Protein AF-A0A0R0FQZ5-F1 (afdb_monomer_lite)

Sequence (122 aa):
MSAEVVKNSWKKIAKESVVISKGEGSDFVAKAVDLAARELITSASLGQVTQVQLDRAKDIRRELGMEIIEEHTVMEYSKVSKKCEKCGHGEATYYTIQMRSADKGQTTFYTCTSYGHPSQEN

Structure (mmCIF, N/CA/C/O backbone):
data_AF-A0A0R0FQZ5-F1
#
_entry.id   AF-A0A0R0FQZ5-F1
#
loop_
_atom_site.group_PDB
_atom_site.id
_atom_site.type_symbol
_atom_site.label_atom_id
_atom_site.label_alt_id
_atom_site.label_comp_id
_atom_site.label_asym_id
_atom_site.label_entity_id
_atom_site.label_seq_id
_atom_site.pdbx_PDB_ins_code
_atom_site.Cartn_x
_atom_site.Cartn_y
_atom_site.Cartn_z
_atom_site.occupancy
_atom_site.B_iso_or_equiv
_atom_site.auth_seq_id
_atom_site.auth_comp_id
_atom_site.auth_asym_id
_atom_site.auth_atom_id
_atom_site.pdbx_PDB_model_num
ATOM 1 N N . MET A 1 1 ? -11.156 7.243 18.789 1.00 62.94 1 MET A N 1
ATOM 2 C CA . MET A 1 1 ? -10.439 8.286 18.014 1.00 62.94 1 MET A CA 1
ATOM 3 C C . MET A 1 1 ? -11.373 9.491 17.857 1.00 62.94 1 MET A C 1
ATOM 5 O O . MET A 1 1 ? -12.576 9.292 17.979 1.00 62.94 1 MET A O 1
ATOM 9 N N . SER A 1 2 ? -10.874 10.719 17.632 1.00 76.69 2 SER A N 1
ATOM 10 C CA . SER A 1 2 ? -11.758 11.868 17.319 1.00 76.69 2 SER A CA 1
ATOM 11 C C . SER A 1 2 ? -12.488 11.631 15.986 1.00 76.69 2 SER A C 1
ATOM 13 O O . SER A 1 2 ? -11.947 10.953 15.106 1.00 76.69 2 SER A O 1
ATOM 15 N N . ALA A 1 3 ? -13.690 12.192 15.820 1.00 76.56 3 ALA A N 1
ATOM 16 C CA . ALA A 1 3 ? -14.484 12.081 14.592 1.00 76.56 3 ALA A CA 1
ATOM 17 C C . ALA A 1 3 ? -13.699 12.525 13.341 1.00 76.56 3 ALA A C 1
ATOM 19 O O . ALA A 1 3 ? -13.824 11.926 12.273 1.00 76.56 3 ALA A O 1
ATOM 20 N N . GLU A 1 4 ? -12.817 13.518 13.480 1.00 77.44 4 GLU A N 1
ATOM 21 C CA . GLU A 1 4 ? -11.931 13.981 12.405 1.00 77.44 4 GLU A CA 1
ATOM 22 C C . GLU A 1 4 ? -10.904 12.923 11.998 1.00 77.44 4 GLU A C 1
ATOM 24 O O . GLU A 1 4 ? -10.646 12.726 10.811 1.00 77.44 4 GLU A O 1
ATOM 29 N N . VAL A 1 5 ? -10.354 12.191 12.969 1.00 77.62 5 VAL A N 1
ATOM 30 C CA . VAL A 1 5 ? -9.390 11.116 12.706 1.00 77.62 5 VAL A CA 1
ATOM 31 C C . VAL A 1 5 ? -10.088 9.948 12.011 1.00 77.62 5 VAL A C 1
ATOM 33 O O . VAL A 1 5 ? -9.522 9.364 11.084 1.00 77.62 5 VAL A O 1
ATOM 36 N N . VAL A 1 6 ? -11.334 9.641 12.395 1.00 77.62 6 VAL A N 1
ATOM 37 C CA . VAL A 1 6 ? -12.152 8.620 11.720 1.00 77.62 6 VAL A CA 1
ATOM 38 C C . VAL A 1 6 ? -12.415 9.017 10.267 1.00 77.62 6 VAL A C 1
ATOM 40 O O . VAL A 1 6 ? -12.139 8.241 9.351 1.00 77.62 6 VAL A O 1
ATOM 43 N N . LYS A 1 7 ? -12.850 10.261 10.045 1.00 76.69 7 LYS A N 1
ATOM 44 C CA . LYS A 1 7 ? -13.087 10.841 8.717 1.00 76.69 7 LYS A CA 1
ATOM 45 C C . LYS A 1 7 ? -11.837 10.817 7.834 1.00 76.69 7 LYS A C 1
ATOM 47 O O . LYS A 1 7 ? -11.920 10.397 6.681 1.00 76.69 7 LYS A O 1
ATOM 52 N N . ASN A 1 8 ? -10.684 11.230 8.356 1.00 78.81 8 ASN A N 1
ATOM 53 C CA . ASN A 1 8 ? -9.429 11.247 7.599 1.00 78.81 8 ASN A CA 1
ATOM 54 C C . ASN A 1 8 ? -8.929 9.832 7.281 1.00 78.81 8 ASN A C 1
ATOM 56 O O . ASN A 1 8 ? -8.524 9.566 6.150 1.00 78.81 8 ASN A O 1
ATOM 60 N N . SER A 1 9 ? -9.035 8.904 8.236 1.00 80.31 9 SER A N 1
ATOM 61 C CA . SER A 1 9 ? -8.659 7.501 8.023 1.00 80.31 9 SER A CA 1
ATOM 62 C C . SER A 1 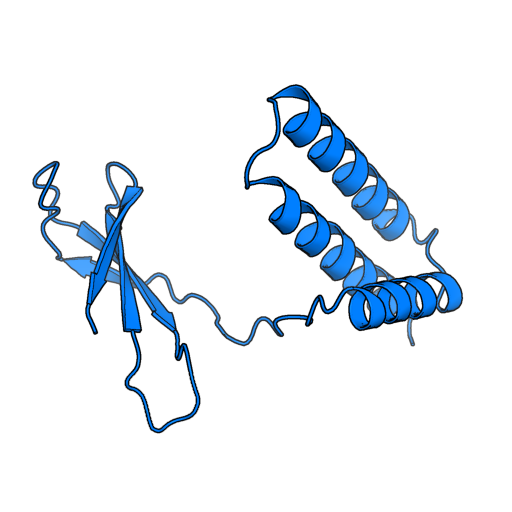9 ? -9.543 6.832 6.968 1.00 80.31 9 SER A C 1
ATOM 64 O O . SER A 1 9 ? -9.038 6.129 6.097 1.00 80.31 9 SER A O 1
ATOM 66 N N . TRP A 1 10 ? -10.854 7.088 6.991 1.00 81.06 10 TRP A N 1
ATOM 67 C CA . TRP A 1 10 ? -11.768 6.550 5.982 1.00 81.06 10 TRP A CA 1
ATOM 68 C C . TRP A 1 10 ? -11.516 7.139 4.597 1.00 81.06 10 TRP A C 1
ATOM 70 O O . TRP A 1 10 ? -11.484 6.404 3.616 1.00 81.06 10 TRP A O 1
ATOM 80 N N . LYS A 1 11 ? -11.269 8.455 4.504 1.00 80.31 11 LYS A N 1
ATOM 81 C CA . LYS A 1 11 ? -10.864 9.091 3.241 1.00 80.31 11 LYS A CA 1
ATOM 82 C C . LYS A 1 11 ? -9.606 8.446 2.658 1.00 80.31 11 LYS A C 1
ATOM 84 O O . LYS A 1 11 ? -9.533 8.291 1.442 1.00 80.31 11 LYS A O 1
ATOM 89 N N . LYS A 1 12 ? -8.641 8.069 3.504 1.00 78.69 12 LYS A N 1
ATOM 90 C CA . LYS A 1 12 ? -7.430 7.355 3.082 1.00 78.69 12 LYS A CA 1
ATOM 91 C C . LYS A 1 12 ? -7.765 5.971 2.516 1.00 78.69 12 LYS A C 1
ATOM 93 O O . LYS A 1 12 ? -7.410 5.696 1.376 1.00 78.69 12 LYS A O 1
ATOM 98 N N . ILE A 1 13 ? -8.536 5.161 3.249 1.00 77.44 13 ILE A N 1
ATOM 99 C CA . ILE A 1 13 ? -8.986 3.833 2.787 1.00 77.44 13 ILE A CA 1
ATOM 100 C C . ILE A 1 13 ? -9.731 3.934 1.449 1.00 77.44 13 ILE A C 1
ATOM 102 O O . ILE A 1 13 ? -9.399 3.215 0.514 1.00 77.44 13 ILE A O 1
ATOM 106 N N . ALA A 1 14 ? -10.686 4.860 1.330 1.00 76.50 14 ALA A N 1
ATOM 107 C CA . ALA A 1 14 ? -11.490 5.028 0.122 1.00 76.50 14 ALA A CA 1
ATOM 108 C C . ALA A 1 14 ? -10.646 5.395 -1.111 1.00 76.50 14 ALA A C 1
ATOM 110 O O . ALA A 1 14 ? -10.907 4.893 -2.200 1.00 76.50 14 ALA A O 1
ATOM 111 N N . LYS A 1 15 ? -9.620 6.243 -0.945 1.00 72.44 15 LYS A N 1
ATOM 112 C CA . LYS A 1 15 ? -8.681 6.586 -2.025 1.00 72.44 15 LYS A CA 1
ATOM 113 C C . LYS A 1 15 ? -7.805 5.400 -2.425 1.00 72.44 15 LYS A C 1
ATOM 115 O O . LYS A 1 15 ? -7.605 5.169 -3.612 1.00 72.44 15 LYS A O 1
ATOM 120 N N . GLU A 1 16 ? -7.292 4.654 -1.452 1.00 68.12 16 GLU A N 1
ATOM 121 C CA . GLU A 1 16 ? -6.404 3.511 -1.697 1.00 68.12 16 GLU A CA 1
ATOM 122 C C . GLU A 1 16 ? -7.139 2.344 -2.371 1.00 68.12 16 GLU A C 1
ATOM 124 O O . GLU A 1 16 ? -6.570 1.677 -3.233 1.00 68.12 16 GLU A O 1
ATOM 129 N N . SER A 1 17 ? -8.429 2.147 -2.078 1.00 65.31 17 SER A N 1
ATOM 130 C CA . SER A 1 17 ? -9.263 1.146 -2.754 1.00 65.31 17 SER A CA 1
ATOM 131 C C . SER A 1 17 ? -9.409 1.381 -4.268 1.00 65.31 17 SER A C 1
ATOM 133 O O . SER A 1 17 ? -9.583 0.415 -5.005 1.00 65.31 17 SER A O 1
ATOM 135 N N . VAL A 1 18 ? -9.282 2.625 -4.758 1.00 61.12 18 VAL A N 1
ATOM 136 C CA . VAL A 1 18 ? -9.340 2.956 -6.204 1.00 61.12 18 VAL A CA 1
ATOM 137 C C . VAL A 1 18 ? -8.104 2.480 -6.958 1.00 61.12 18 VAL A C 1
ATOM 139 O O . VAL A 1 18 ? -8.153 2.244 -8.164 1.00 61.12 18 VAL A O 1
ATOM 142 N N . VAL A 1 19 ? -6.972 2.338 -6.268 1.00 57.38 19 VAL A N 1
ATOM 143 C CA . VAL A 1 19 ? -5.695 2.008 -6.914 1.00 57.38 19 VAL A CA 1
ATOM 144 C C . VAL A 1 19 ? -5.682 0.558 -7.417 1.00 57.38 19 VAL A C 1
ATOM 146 O O . VAL A 1 19 ? -4.966 0.247 -8.365 1.00 57.38 19 VAL A O 1
ATOM 149 N N . ILE A 1 20 ? -6.538 -0.310 -6.872 1.00 53.03 20 ILE A N 1
ATOM 150 C CA . ILE A 1 20 ? -6.532 -1.751 -7.163 1.00 53.03 20 ILE A CA 1
ATOM 151 C C . ILE A 1 20 ? -7.165 -2.098 -8.519 1.00 53.03 20 ILE A C 1
ATOM 153 O O . ILE A 1 20 ? -6.824 -3.116 -9.110 1.00 53.03 20 ILE A O 1
ATOM 157 N N . SER A 1 21 ? -8.020 -1.245 -9.084 1.00 49.09 21 SER A N 1
ATOM 158 C CA . SER A 1 21 ? -8.750 -1.563 -10.322 1.00 49.09 21 SER A CA 1
ATOM 159 C C . SER A 1 21 ? -8.149 -0.970 -11.597 1.00 49.09 21 SER A C 1
ATOM 161 O O . SER A 1 21 ? -8.746 -1.093 -12.665 1.00 49.09 21 SER A O 1
ATOM 163 N N . LYS A 1 22 ? -6.987 -0.303 -11.522 1.00 52.09 22 LYS A N 1
ATOM 164 C CA . LYS A 1 22 ? -6.304 0.204 -12.727 1.00 52.09 22 LYS A CA 1
ATOM 165 C C . LYS A 1 22 ? -5.618 -0.902 -13.545 1.00 52.09 22 LYS A C 1
ATOM 167 O O . LYS A 1 22 ? -5.196 -0.629 -14.666 1.00 52.09 22 LYS A O 1
ATOM 172 N N . GLY A 1 23 ? -5.543 -2.129 -13.025 1.00 49.53 23 GLY A N 1
ATOM 173 C CA . GLY A 1 23 ? -5.135 -3.321 -13.767 1.00 49.53 23 GLY A CA 1
ATOM 174 C C . GLY A 1 23 ? -6.350 -4.086 -14.298 1.00 49.53 23 GLY A C 1
ATOM 175 O O . GLY A 1 23 ? -7.238 -4.442 -13.537 1.00 49.53 23 GLY A O 1
ATOM 176 N N . GLU A 1 24 ? -6.386 -4.336 -15.607 1.00 53.84 24 GLU A N 1
ATOM 177 C CA . GLU A 1 24 ? -7.141 -5.443 -16.233 1.00 53.84 24 GLU A CA 1
ATOM 178 C C . GLU A 1 24 ? -8.688 -5.369 -16.271 1.00 53.84 24 GLU A C 1
ATOM 180 O O . GLU A 1 24 ? -9.341 -6.325 -16.688 1.00 53.84 24 GLU A O 1
ATOM 185 N N . GLY A 1 25 ? -9.303 -4.230 -15.937 1.00 59.56 25 GLY A N 1
ATOM 186 C CA . GLY A 1 25 ? -10.757 -4.024 -16.042 1.00 59.56 25 GLY A CA 1
ATOM 187 C C . GLY A 1 25 ? -11.226 -3.381 -17.357 1.00 59.56 25 GLY A C 1
ATOM 188 O O . GLY A 1 25 ? -10.537 -2.545 -17.937 1.00 59.56 25 GLY A O 1
ATOM 189 N N . SER A 1 26 ? -12.442 -3.711 -17.811 1.00 65.81 26 SER A N 1
ATOM 190 C CA . SER A 1 26 ? -13.132 -2.935 -18.857 1.00 65.81 26 SER A CA 1
ATOM 191 C C . SER A 1 26 ? -13.384 -1.489 -18.391 1.00 65.81 26 SER A C 1
ATOM 193 O O . SER A 1 26 ? -13.457 -1.229 -17.189 1.00 65.81 26 SER A O 1
ATOM 195 N N . ASP A 1 27 ? -13.577 -0.544 -19.322 1.00 75.94 27 ASP A N 1
ATOM 196 C CA . ASP A 1 27 ? -13.908 0.868 -19.018 1.00 75.94 27 ASP A CA 1
ATOM 197 C C . ASP A 1 27 ? -15.085 0.999 -18.027 1.00 75.94 27 ASP A C 1
ATOM 199 O O . ASP A 1 27 ? -15.114 1.886 -17.174 1.00 75.94 27 ASP A O 1
ATOM 203 N N . PHE A 1 28 ? -16.021 0.046 -18.072 1.00 78.31 28 PHE A N 1
ATOM 204 C CA . PHE A 1 28 ? -17.109 -0.065 -17.107 1.00 78.31 28 PHE A CA 1
ATOM 205 C C . PHE A 1 28 ? -16.620 -0.341 -15.676 1.00 78.31 28 PHE A C 1
ATOM 207 O O . PHE A 1 28 ? -17.055 0.343 -14.754 1.00 78.31 28 PHE A O 1
ATOM 214 N N . VAL A 1 29 ? -15.708 -1.302 -15.478 1.00 72.12 29 VAL A N 1
ATOM 215 C CA . VAL A 1 29 ? -15.161 -1.640 -14.149 1.00 72.12 29 VAL A CA 1
ATOM 216 C C . VAL A 1 29 ? -14.418 -0.443 -13.563 1.00 72.12 29 VAL A C 1
ATOM 218 O O . VAL A 1 29 ? -14.645 -0.090 -12.409 1.00 72.12 29 VAL A O 1
ATOM 221 N N . ALA A 1 30 ? -13.594 0.235 -14.366 1.00 67.19 30 ALA A N 1
ATOM 222 C CA . ALA A 1 30 ? -12.875 1.427 -13.922 1.00 67.19 30 ALA A CA 1
ATOM 223 C C . ALA A 1 30 ? -13.833 2.544 -13.465 1.00 67.19 30 ALA A C 1
ATOM 225 O O . ALA A 1 30 ? -13.650 3.116 -12.390 1.00 67.19 30 ALA A O 1
ATOM 226 N N . LYS A 1 31 ? -14.894 2.813 -14.241 1.00 78.75 31 LYS A N 1
ATOM 227 C CA . LYS A 1 31 ? -15.929 3.803 -13.896 1.00 78.75 31 LYS A CA 1
ATOM 228 C C . LYS A 1 31 ? -16.747 3.408 -12.667 1.00 78.75 31 LYS A C 1
ATOM 230 O O . LYS A 1 31 ? -17.052 4.267 -11.845 1.00 78.75 31 LYS A O 1
ATOM 235 N N . ALA A 1 32 ? -17.098 2.130 -12.532 1.00 81.12 32 ALA A N 1
ATOM 236 C CA . ALA A 1 32 ? -17.840 1.625 -11.381 1.00 81.12 32 ALA A CA 1
ATOM 237 C C . ALA A 1 32 ? -17.028 1.760 -10.085 1.00 81.12 32 ALA A C 1
ATOM 239 O O . ALA A 1 32 ? -17.566 2.186 -9.064 1.00 81.12 32 ALA A O 1
ATOM 240 N N . VAL A 1 33 ? -15.725 1.461 -10.131 1.00 75.12 33 VAL A N 1
ATOM 241 C CA . VAL A 1 33 ? -14.840 1.625 -8.971 1.00 75.12 33 VAL A CA 1
ATOM 242 C C . VAL A 1 33 ? -14.632 3.101 -8.624 1.00 75.12 33 VAL A C 1
ATOM 244 O O . VAL A 1 33 ? -14.688 3.451 -7.445 1.00 75.12 33 VAL A O 1
ATOM 247 N N . ASP A 1 34 ? -14.465 3.981 -9.617 1.00 74.19 34 ASP A N 1
ATOM 248 C CA . ASP A 1 34 ? -14.400 5.433 -9.382 1.00 74.19 34 ASP A CA 1
ATOM 249 C C . ASP A 1 34 ? -15.671 5.953 -8.694 1.00 74.19 34 ASP A C 1
ATOM 251 O O . ASP A 1 34 ? -15.594 6.666 -7.689 1.00 74.19 34 ASP A O 1
ATOM 255 N N . LEU A 1 35 ? -16.848 5.538 -9.176 1.00 82.81 35 LEU A N 1
ATOM 256 C CA . LEU A 1 35 ? -18.128 5.908 -8.578 1.00 82.81 35 LEU A CA 1
ATOM 257 C C . LEU A 1 35 ? -18.222 5.439 -7.119 1.00 82.81 35 LEU A C 1
ATOM 259 O O . LEU A 1 35 ? -18.495 6.254 -6.237 1.00 82.81 35 LEU A O 1
ATOM 263 N N . ALA A 1 36 ? -17.920 4.165 -6.852 1.00 82.56 36 ALA A N 1
ATOM 264 C CA . ALA A 1 36 ? -17.956 3.600 -5.504 1.00 82.56 36 ALA A CA 1
ATOM 265 C C . ALA A 1 36 ? -17.007 4.337 -4.542 1.00 82.56 36 ALA A C 1
ATOM 267 O O . ALA A 1 36 ? -17.359 4.642 -3.400 1.00 82.56 36 ALA A O 1
ATOM 268 N N . ALA A 1 37 ? -15.806 4.691 -4.996 1.00 77.69 37 ALA A N 1
ATOM 269 C CA . ALA A 1 37 ? -14.866 5.429 -4.167 1.00 77.69 37 ALA A CA 1
ATOM 270 C C . ALA A 1 37 ? -15.307 6.865 -3.886 1.00 77.69 37 ALA A C 1
ATOM 272 O O . ALA A 1 37 ? -15.127 7.358 -2.769 1.00 77.69 37 ALA A O 1
ATOM 273 N N . ARG A 1 38 ? -15.928 7.538 -4.859 1.00 81.31 38 ARG A N 1
ATOM 274 C CA . ARG A 1 38 ? -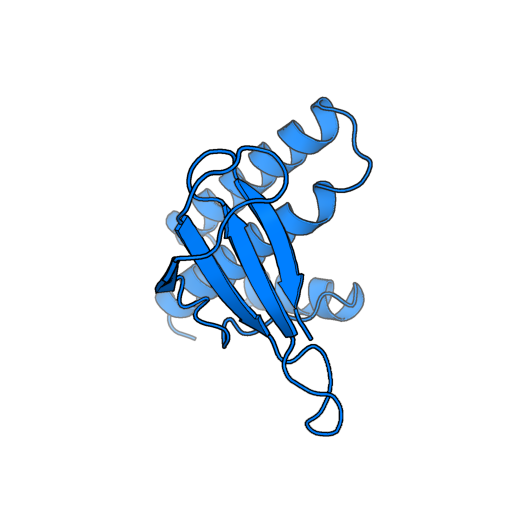16.519 8.866 -4.651 1.00 81.31 38 ARG A CA 1
ATOM 275 C C . ARG A 1 38 ? -17.635 8.821 -3.611 1.00 81.31 38 ARG A C 1
ATOM 277 O O . ARG A 1 38 ? -17.700 9.714 -2.762 1.00 81.31 38 ARG A O 1
ATOM 284 N N . GLU A 1 39 ? -18.461 7.780 -3.615 1.00 84.00 39 GLU A N 1
ATOM 285 C CA . GLU A 1 39 ? -19.493 7.574 -2.593 1.00 84.00 39 GLU A CA 1
ATOM 286 C C . GLU A 1 39 ? -18.884 7.340 -1.203 1.00 84.00 39 GLU A C 1
ATOM 288 O O . GLU A 1 39 ? -19.294 7.987 -0.237 1.00 84.00 39 GLU A O 1
ATOM 293 N N . LEU A 1 40 ? -17.838 6.512 -1.095 1.00 79.69 40 LEU A N 1
ATOM 294 C CA . LEU A 1 40 ? -17.113 6.290 0.163 1.00 79.69 40 LEU A CA 1
ATOM 295 C C . LEU A 1 40 ? -16.443 7.566 0.701 1.00 79.69 40 LEU A C 1
ATOM 297 O O . LEU A 1 40 ? -16.448 7.819 1.908 1.00 79.69 40 LEU A O 1
ATOM 301 N N . ILE A 1 41 ? -15.872 8.398 -0.173 1.00 76.94 41 ILE A N 1
ATOM 302 C CA . ILE A 1 41 ? -15.292 9.695 0.211 1.00 76.94 41 ILE A CA 1
ATOM 303 C C . ILE A 1 41 ? -16.391 10.659 0.678 1.00 76.94 41 ILE A C 1
ATOM 305 O O . ILE A 1 41 ? -16.178 11.443 1.614 1.00 76.94 41 ILE A O 1
ATOM 309 N N . THR A 1 42 ? -17.563 10.607 0.046 1.00 81.31 42 THR A N 1
ATOM 310 C CA . THR A 1 42 ? -18.717 11.442 0.395 1.00 81.31 42 THR A CA 1
ATOM 311 C C . THR A 1 42 ? -19.288 11.050 1.757 1.00 81.31 42 THR A C 1
ATOM 313 O O . THR A 1 42 ? -19.467 11.929 2.601 1.00 81.31 42 THR A O 1
ATOM 316 N N . SER A 1 43 ? -19.459 9.753 2.035 1.00 78.25 43 SER A N 1
ATOM 317 C CA . SER A 1 43 ? -19.955 9.269 3.334 1.00 78.25 43 SER A CA 1
ATOM 318 C C . SER A 1 43 ? -19.019 9.634 4.492 1.00 78.25 43 SER A C 1
ATOM 320 O O . SER A 1 43 ? -19.474 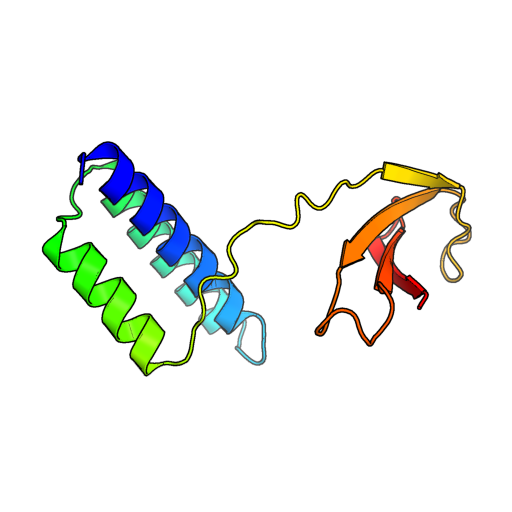10.102 5.539 1.00 78.25 43 SER A O 1
ATOM 322 N N . ALA A 1 44 ? -17.698 9.547 4.288 1.00 74.94 44 ALA A N 1
ATOM 323 C CA . ALA A 1 44 ? -16.731 10.076 5.253 1.00 74.94 44 ALA A CA 1
ATOM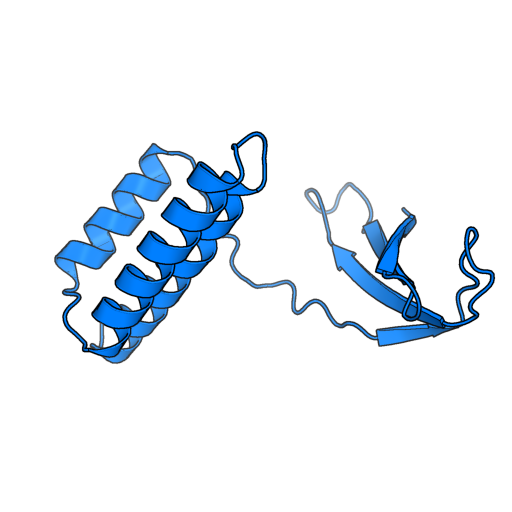 324 C C . ALA A 1 44 ? -16.828 11.591 5.416 1.00 74.94 44 ALA A C 1
ATOM 326 O O . ALA A 1 44 ? -16.698 12.112 6.524 1.00 74.94 44 ALA A O 1
ATOM 327 N N . SER A 1 45 ? -17.039 12.325 4.323 1.00 75.56 45 SER A N 1
ATOM 328 C CA . SER A 1 45 ? -17.133 13.785 4.372 1.00 75.56 45 SER A CA 1
ATOM 329 C C . SER A 1 45 ? -18.337 14.261 5.182 1.00 75.56 45 SER A C 1
ATOM 331 O O . SER A 1 45 ? -18.187 15.235 5.926 1.00 75.56 45 SER A O 1
ATOM 333 N N . LEU A 1 46 ? -19.446 13.520 5.115 1.00 81.25 46 LEU A N 1
ATOM 334 C CA . LEU A 1 46 ? -20.676 13.725 5.883 1.00 81.25 46 LEU A CA 1
ATOM 335 C C . LEU A 1 46 ? -20.593 13.241 7.343 1.00 81.25 46 LEU A C 1
ATOM 337 O O . LEU A 1 46 ? -21.556 13.400 8.085 1.00 81.25 46 LEU A O 1
ATOM 341 N N . GLY A 1 47 ? -19.471 12.650 7.775 1.00 76.69 47 GLY A N 1
ATOM 342 C CA . GLY A 1 47 ? -19.325 12.129 9.140 1.00 76.69 47 GLY A CA 1
ATOM 343 C C . GLY A 1 47 ? -20.209 10.911 9.430 1.00 76.69 47 GLY A C 1
ATOM 344 O O . GLY A 1 47 ? -20.419 10.570 10.587 1.00 76.69 47 GLY A O 1
ATOM 345 N N . GLN A 1 48 ? -20.709 10.237 8.391 1.00 76.62 48 GLN A N 1
ATOM 346 C CA . GLN A 1 48 ? -21.582 9.062 8.510 1.00 76.62 48 GLN A CA 1
ATOM 347 C C . GLN A 1 48 ? -20.812 7.774 8.838 1.00 76.62 48 GLN A C 1
ATOM 349 O O . GLN A 1 48 ? -21.394 6.693 8.888 1.00 76.62 48 GLN A O 1
ATOM 354 N N . VAL A 1 49 ? -19.497 7.884 9.030 1.00 80.44 49 VAL A N 1
ATOM 355 C CA . VAL A 1 49 ? -18.600 6.769 9.311 1.00 80.44 49 VAL A CA 1
ATOM 356 C C . VAL A 1 49 ? -18.294 6.735 10.802 1.00 80.44 49 VAL A C 1
ATOM 358 O O . VAL A 1 49 ? -17.675 7.642 11.355 1.00 80.44 49 VAL A O 1
ATOM 361 N N . THR A 1 50 ? -18.703 5.650 11.440 1.00 84.44 50 THR A N 1
ATOM 362 C CA . THR A 1 50 ? -18.406 5.331 12.835 1.00 84.44 50 THR A CA 1
ATOM 363 C C . THR A 1 50 ? -17.028 4.681 12.977 1.00 84.44 50 THR A C 1
ATOM 365 O O . THR A 1 50 ? -16.486 4.102 12.035 1.00 84.44 50 THR A O 1
ATOM 368 N N . GLN A 1 51 ? -16.472 4.716 14.190 1.00 81.69 51 GLN A N 1
ATOM 369 C CA . GLN A 1 51 ? -15.231 4.006 14.518 1.00 81.69 51 GLN A CA 1
ATOM 370 C C . GLN A 1 51 ? -15.325 2.502 14.195 1.00 81.69 51 GLN A C 1
ATOM 372 O O . GLN A 1 51 ? -14.406 1.950 13.605 1.00 81.69 51 GLN A O 1
ATOM 377 N N . VAL A 1 52 ? -16.467 1.869 14.490 1.00 87.88 52 VAL A N 1
ATOM 378 C CA . VAL A 1 52 ? -16.709 0.439 14.220 1.00 87.88 52 VAL A CA 1
ATOM 379 C C . VAL A 1 52 ? -16.635 0.128 12.724 1.00 87.88 52 VAL A C 1
ATOM 381 O O . VAL A 1 52 ? -16.055 -0.879 12.326 1.00 87.88 52 VAL A O 1
ATOM 384 N N . GLN A 1 53 ? -17.190 1.001 11.877 1.00 85.38 53 GLN A N 1
ATOM 385 C CA . GLN A 1 53 ? -17.072 0.849 10.426 1.00 85.38 53 GLN A CA 1
ATOM 386 C C . GLN A 1 53 ? -15.614 0.967 9.985 1.00 85.38 53 GLN A C 1
ATOM 388 O O . GLN A 1 53 ? -15.158 0.147 9.189 1.00 85.38 53 GLN A O 1
ATOM 393 N N . LEU A 1 54 ? -14.880 1.957 10.504 1.00 83.19 54 LEU A N 1
ATOM 394 C CA . LEU A 1 54 ? -13.469 2.150 10.177 1.00 83.19 54 LEU A CA 1
ATOM 395 C C . LEU A 1 54 ? -12.614 0.941 10.571 1.00 83.19 54 LEU A C 1
ATOM 397 O O . LEU A 1 54 ? -11.783 0.512 9.773 1.00 83.19 54 LEU A O 1
ATOM 401 N N . ASP A 1 55 ? -12.818 0.392 11.766 1.00 84.94 55 ASP A N 1
ATOM 402 C CA . ASP A 1 55 ? -12.071 -0.775 12.237 1.00 84.94 55 ASP A CA 1
ATOM 403 C C . ASP A 1 55 ? -12.382 -2.000 11.373 1.00 84.94 55 ASP A C 1
ATOM 405 O O . ASP A 1 55 ? -11.461 -2.646 10.879 1.00 84.94 55 ASP A O 1
ATOM 409 N N . ARG A 1 56 ? -13.657 -2.216 11.022 1.00 87.38 56 ARG A N 1
ATOM 410 C CA . ARG A 1 56 ? -14.051 -3.263 10.069 1.00 87.38 56 ARG A CA 1
ATOM 411 C C . ARG A 1 56 ? -13.389 -3.092 8.698 1.00 87.38 56 ARG A C 1
ATOM 413 O O . ARG A 1 56 ? -12.967 -4.072 8.095 1.00 87.38 56 ARG A O 1
ATOM 420 N N . ALA A 1 57 ? -13.280 -1.863 8.193 1.00 83.56 57 ALA A N 1
ATOM 421 C CA . ALA A 1 57 ? -12.612 -1.594 6.920 1.00 83.56 57 ALA A CA 1
ATOM 422 C C . ALA A 1 57 ? -11.098 -1.866 6.989 1.00 83.56 57 ALA A C 1
ATOM 424 O O . ALA A 1 57 ? -10.521 -2.391 6.036 1.00 83.56 57 ALA A O 1
ATOM 425 N N . LYS A 1 58 ? -10.452 -1.546 8.117 1.00 83.31 58 LYS A N 1
ATOM 426 C CA . LYS A 1 58 ? -9.044 -1.888 8.366 1.00 83.31 58 LYS A CA 1
ATOM 427 C C . LYS A 1 58 ? -8.834 -3.399 8.481 1.00 83.31 58 LYS A C 1
ATOM 429 O O . LYS A 1 58 ? -7.846 -3.900 7.950 1.00 83.31 58 LYS A O 1
ATOM 434 N N . ASP A 1 59 ? -9.755 -4.114 9.123 1.00 86.25 59 ASP A N 1
ATOM 435 C CA . ASP A 1 59 ? -9.712 -5.573 9.247 1.00 86.25 59 ASP A CA 1
ATOM 436 C C . ASP A 1 59 ? -9.827 -6.256 7.883 1.00 86.25 59 ASP A C 1
ATOM 438 O O . ASP A 1 59 ? -8.953 -7.045 7.536 1.00 86.25 59 ASP A O 1
ATOM 442 N N . ILE A 1 60 ? -10.814 -5.869 7.064 1.00 84.06 60 ILE A N 1
ATOM 443 C CA . ILE A 1 60 ? -10.977 -6.382 5.692 1.00 84.06 60 ILE A CA 1
ATOM 444 C C . ILE A 1 60 ? -9.705 -6.146 4.873 1.00 84.06 60 ILE A C 1
ATOM 446 O O . ILE A 1 60 ? -9.255 -7.018 4.139 1.00 84.06 60 ILE A O 1
ATOM 450 N N . ARG A 1 61 ? -9.082 -4.974 5.005 1.00 77.94 61 ARG A N 1
ATOM 451 C CA . ARG A 1 61 ? -7.824 -4.692 4.307 1.00 77.94 61 ARG A CA 1
ATOM 452 C C . ARG A 1 61 ? -6.676 -5.581 4.751 1.00 77.94 61 ARG A C 1
ATOM 454 O O . ARG A 1 61 ? -5.919 -6.040 3.902 1.00 77.94 61 ARG A O 1
ATOM 461 N N . ARG A 1 62 ? -6.547 -5.812 6.057 1.00 78.50 62 ARG A N 1
ATOM 462 C CA . ARG A 1 62 ? -5.544 -6.725 6.609 1.00 78.50 62 ARG A CA 1
ATOM 463 C C . ARG A 1 62 ? -5.776 -8.150 6.102 1.00 78.50 62 ARG A C 1
ATOM 465 O O . ARG A 1 62 ? -4.817 -8.806 5.718 1.00 78.50 62 ARG A O 1
ATOM 472 N N . GLU A 1 63 ? -7.030 -8.598 6.045 1.00 82.62 63 GLU A N 1
ATOM 473 C CA . GLU A 1 63 ? -7.414 -9.905 5.491 1.00 82.62 63 GLU A CA 1
ATOM 474 C C . GLU A 1 63 ? -7.106 -10.024 3.991 1.00 82.62 63 GLU A C 1
ATOM 476 O O . GLU A 1 63 ? -6.632 -11.064 3.543 1.00 82.62 63 GLU A O 1
ATOM 481 N N . LEU A 1 64 ? -7.312 -8.952 3.221 1.00 78.00 64 LEU A N 1
ATOM 482 C CA . LEU A 1 64 ? -7.001 -8.895 1.789 1.00 78.00 64 LEU A CA 1
ATOM 483 C C . LEU A 1 64 ? -5.509 -8.662 1.484 1.00 78.00 64 LEU A C 1
ATOM 485 O O . LEU A 1 64 ? -5.148 -8.522 0.317 1.00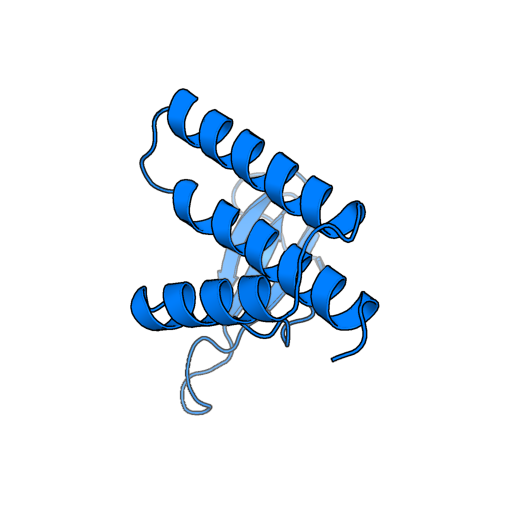 78.00 64 LEU A O 1
ATOM 489 N N . GLY A 1 65 ? -4.638 -8.574 2.497 1.00 74.19 65 GLY A N 1
ATOM 490 C CA . GLY A 1 65 ? -3.211 -8.279 2.306 1.00 74.19 65 GLY A CA 1
ATOM 491 C C . GLY A 1 65 ? -2.931 -6.870 1.762 1.00 74.19 65 GLY A C 1
ATOM 492 O O . GLY A 1 65 ? -1.866 -6.614 1.209 1.00 74.19 65 GLY A O 1
ATOM 493 N N . MET A 1 66 ? -3.884 -5.944 1.898 1.00 65.44 66 MET A N 1
ATOM 494 C CA . MET A 1 66 ? -3.750 -4.552 1.472 1.00 65.44 66 MET A CA 1
ATOM 495 C C . MET A 1 66 ? -3.060 -3.730 2.566 1.00 65.44 66 MET A C 1
ATOM 497 O O . MET A 1 66 ? -3.735 -3.068 3.363 1.00 65.44 66 MET A O 1
ATOM 501 N N . GLU A 1 67 ? -1.728 -3.733 2.602 1.00 57.62 67 GLU A N 1
ATOM 502 C CA . GLU A 1 67 ? -0.976 -2.876 3.524 1.00 57.62 67 GLU A CA 1
ATOM 503 C C . GLU A 1 67 ? -1.276 -1.392 3.256 1.00 57.62 67 GLU A C 1
ATOM 505 O O . GLU A 1 67 ? -1.351 -0.931 2.113 1.00 57.62 67 GLU A O 1
ATOM 510 N N . ILE A 1 68 ? -1.522 -0.630 4.327 1.00 53.00 68 ILE A N 1
ATOM 511 C CA . ILE A 1 68 ? -1.507 0.830 4.259 1.00 53.00 68 ILE A CA 1
ATOM 512 C C . ILE A 1 68 ? -0.061 1.188 3.971 1.00 53.00 68 ILE A C 1
ATOM 514 O O . ILE A 1 68 ? 0.768 1.126 4.873 1.00 53.00 68 ILE A O 1
ATOM 518 N N . ILE A 1 69 ? 0.238 1.569 2.732 1.00 51.50 69 ILE A N 1
ATOM 519 C CA . ILE A 1 69 ? 1.454 2.322 2.467 1.00 51.50 69 ILE A CA 1
ATOM 520 C C . ILE A 1 69 ? 1.252 3.626 3.246 1.00 51.50 69 ILE A C 1
ATOM 522 O O . ILE A 1 69 ? 0.454 4.499 2.890 1.00 51.50 69 ILE A O 1
ATOM 526 N N . GLU A 1 70 ? 1.853 3.710 4.431 1.00 47.78 70 GLU A N 1
ATOM 527 C CA . GLU A 1 70 ? 2.015 4.989 5.094 1.00 47.78 70 GLU A CA 1
ATOM 528 C C . GLU A 1 70 ? 2.708 5.894 4.081 1.00 47.78 70 GLU A C 1
ATOM 530 O O . GLU A 1 70 ? 3.710 5.515 3.479 1.00 47.78 70 GLU A O 1
ATOM 535 N N . GLU A 1 71 ? 2.097 7.045 3.806 1.00 46.91 71 GLU A N 1
ATOM 536 C CA . GLU A 1 71 ? 2.569 8.029 2.837 1.00 46.91 71 GLU A CA 1
ATOM 537 C C . GLU A 1 71 ? 3.811 8.709 3.441 1.00 46.91 71 GLU A C 1
ATOM 539 O O . GLU A 1 71 ? 3.789 9.868 3.830 1.00 46.91 71 GLU A O 1
ATOM 544 N N . HIS A 1 72 ? 4.882 7.932 3.610 1.00 41.91 72 HIS A N 1
ATOM 545 C CA . HIS A 1 72 ? 6.215 8.349 4.030 1.00 41.91 72 HIS A CA 1
ATOM 546 C C . HIS A 1 72 ? 7.163 8.486 2.835 1.00 41.91 72 HIS A C 1
ATOM 548 O O . HIS A 1 72 ? 8.368 8.638 2.997 1.00 41.91 72 HIS A O 1
ATOM 554 N N . THR A 1 73 ? 6.616 8.531 1.624 1.00 39.38 73 THR A N 1
ATOM 555 C CA . THR A 1 73 ? 7.266 9.168 0.484 1.00 39.38 73 THR A CA 1
ATOM 556 C C . THR A 1 73 ? 6.414 10.358 0.097 1.00 39.38 73 THR A C 1
ATOM 558 O O . THR A 1 73 ? 5.519 10.255 -0.742 1.00 39.38 73 THR A O 1
ATOM 561 N N . VAL A 1 74 ? 6.705 11.508 0.706 1.00 42.41 74 VAL A N 1
ATOM 562 C CA . VAL A 1 74 ? 6.512 12.772 -0.001 1.00 42.41 74 VAL A CA 1
ATOM 563 C C . VAL A 1 74 ? 7.307 12.597 -1.292 1.00 42.41 74 VAL A C 1
ATOM 565 O O . VAL A 1 74 ? 8.534 12.579 -1.274 1.00 42.41 74 VAL A O 1
ATOM 568 N N . MET A 1 75 ? 6.609 12.310 -2.390 1.00 52.12 75 MET A N 1
ATOM 569 C CA . MET A 1 75 ? 7.198 12.241 -3.720 1.00 52.12 75 MET A CA 1
ATOM 570 C C . MET A 1 75 ? 7.610 13.674 -4.040 1.00 52.12 75 MET A C 1
ATOM 572 O O . MET A 1 75 ? 6.817 14.462 -4.550 1.00 52.12 75 MET A O 1
ATOM 576 N N . GLU A 1 76 ? 8.800 14.068 -3.599 1.00 53.78 76 GLU A N 1
ATOM 577 C CA . GLU A 1 76 ? 9.325 15.405 -3.813 1.00 53.78 76 GLU A CA 1
ATOM 578 C C . GLU A 1 76 ? 9.698 15.516 -5.288 1.00 53.78 76 GLU A C 1
ATOM 580 O O . GLU A 1 76 ? 10.811 15.194 -5.694 1.00 53.78 76 GLU A O 1
ATOM 585 N N . TYR A 1 77 ? 8.713 15.912 -6.098 1.00 64.94 77 TYR A N 1
ATOM 586 C CA . TYR A 1 77 ? 8.839 16.136 -7.533 1.00 64.94 77 TYR A CA 1
ATOM 587 C C . TYR A 1 77 ? 9.708 17.365 -7.809 1.00 64.94 77 TYR A C 1
ATOM 589 O O . TYR A 1 77 ? 9.228 18.406 -8.263 1.00 64.94 77 TYR A O 1
ATOM 597 N N . SER A 1 78 ? 11.003 17.252 -7.542 1.00 79.31 78 SER A N 1
ATOM 598 C CA . SER A 1 78 ? 11.974 18.253 -7.958 1.00 79.31 78 SER A CA 1
ATOM 599 C C . SER A 1 78 ? 12.154 18.177 -9.473 1.00 79.31 78 SER A C 1
ATOM 601 O O . SER A 1 78 ? 12.220 17.094 -10.064 1.00 79.31 78 SER A O 1
ATOM 603 N N . LYS A 1 79 ? 12.189 19.340 -10.129 1.00 84.00 79 LYS A N 1
ATOM 604 C CA . LYS A 1 79 ? 12.487 19.428 -11.561 1.00 84.00 79 LYS A CA 1
ATOM 605 C C . LYS A 1 79 ? 13.984 19.253 -11.769 1.00 84.00 79 LYS A C 1
ATOM 607 O O . LYS A 1 79 ? 14.787 19.887 -11.092 1.00 84.00 79 LYS A O 1
ATOM 612 N N . VAL A 1 80 ? 14.347 18.428 -12.736 1.00 88.12 80 VAL A N 1
ATOM 613 C CA . VAL A 1 80 ? 15.728 18.180 -13.138 1.00 88.12 80 VAL A CA 1
ATOM 614 C C . VAL A 1 80 ? 15.865 18.363 -14.644 1.00 88.12 80 VAL A C 1
ATOM 616 O O . VAL A 1 80 ? 14.957 18.034 -15.414 1.00 88.12 80 VAL A O 1
ATOM 619 N N . SER A 1 81 ? 17.018 18.882 -15.065 1.00 88.38 81 SER A N 1
ATOM 620 C CA . SER A 1 81 ? 17.391 18.963 -16.475 1.00 88.38 81 SER A CA 1
ATOM 621 C C . SER A 1 81 ? 17.786 17.567 -16.970 1.00 88.38 81 SER A C 1
ATOM 623 O O . SER A 1 81 ? 18.944 17.163 -16.868 1.00 88.38 81 SER A O 1
ATOM 625 N N . LYS A 1 82 ? 16.804 16.781 -17.426 1.00 83.69 82 LYS A N 1
ATOM 626 C CA . LYS A 1 82 ? 16.998 15.440 -17.997 1.00 83.69 82 LYS A CA 1
ATOM 627 C C . LYS A 1 82 ? 16.305 15.370 -19.348 1.00 83.69 82 LYS A C 1
ATOM 629 O O . LYS A 1 82 ? 15.091 15.539 -19.447 1.00 83.69 82 LYS A O 1
ATOM 634 N N . LYS A 1 83 ? 17.095 15.093 -20.387 1.00 86.75 83 LYS A N 1
ATOM 635 C CA . LYS A 1 83 ? 16.600 14.958 -21.756 1.00 86.75 83 LYS A CA 1
ATOM 636 C C . LYS A 1 83 ? 15.768 13.683 -21.891 1.00 86.75 83 LYS A C 1
ATOM 638 O O . LYS A 1 83 ? 16.263 12.589 -21.643 1.00 86.75 83 LYS A O 1
ATOM 643 N N . CYS A 1 84 ? 14.515 13.815 -22.312 1.00 86.25 84 CYS A N 1
ATOM 644 C CA . CYS A 1 84 ? 13.656 12.679 -22.612 1.00 86.25 84 CYS A CA 1
ATOM 645 C C . CYS A 1 84 ? 14.126 11.977 -23.893 1.00 86.25 84 CYS A C 1
ATOM 647 O O . CYS A 1 84 ? 14.235 12.610 -24.943 1.00 86.25 84 CYS A O 1
ATOM 649 N N . GLU A 1 85 ? 14.330 10.662 -23.829 1.00 84.69 85 GLU A N 1
ATOM 650 C CA . GLU A 1 85 ? 14.754 9.845 -24.976 1.00 84.69 85 GLU A CA 1
ATOM 651 C C . GLU A 1 85 ? 13.716 9.806 -26.108 1.00 84.69 85 GLU A C 1
ATOM 653 O O . GLU A 1 85 ? 14.072 9.591 -27.262 1.00 84.69 85 GLU A O 1
ATOM 658 N N . LYS A 1 86 ? 12.432 10.038 -25.798 1.00 83.56 86 LYS A N 1
ATOM 659 C CA . LYS A 1 86 ? 11.341 9.968 -26.782 1.00 83.56 86 LYS A CA 1
ATOM 660 C C . LYS A 1 86 ? 11.035 11.295 -27.464 1.00 83.56 86 LYS A C 1
ATOM 662 O O . LYS A 1 86 ? 10.912 11.332 -28.681 1.00 83.56 86 LYS A O 1
ATOM 667 N N . CYS A 1 87 ? 10.870 12.370 -26.696 1.00 85.88 87 CYS A N 1
ATOM 668 C CA . CYS A 1 87 ? 10.471 13.672 -27.244 1.00 85.88 87 CYS A CA 1
ATOM 669 C C . CYS A 1 87 ? 11.610 14.696 -27.295 1.00 85.88 87 CYS A C 1
ATOM 671 O O . CYS A 1 87 ? 11.429 15.782 -27.835 1.00 85.88 87 CYS A O 1
ATOM 673 N N . GLY A 1 88 ? 12.773 14.392 -26.712 1.00 84.19 88 GLY A N 1
ATOM 674 C CA . GLY A 1 88 ? 13.901 15.320 -26.645 1.00 84.19 88 GLY A CA 1
ATOM 675 C C . GLY A 1 88 ? 13.729 16.476 -25.654 1.00 84.19 88 GLY A C 1
ATOM 676 O O . GLY A 1 88 ? 14.632 17.306 -25.568 1.00 84.19 88 GLY A O 1
ATOM 677 N N . HIS A 1 89 ? 12.623 16.537 -24.900 1.00 85.12 89 HIS A N 1
ATOM 678 C CA . HIS A 1 89 ? 12.375 17.587 -23.905 1.00 85.12 89 HIS A CA 1
ATOM 679 C C . HIS A 1 89 ? 13.443 17.581 -22.809 1.00 85.12 89 HIS A C 1
ATOM 681 O O . HIS A 1 89 ? 13.777 16.515 -22.302 1.00 85.12 89 HIS A O 1
ATOM 687 N N . GLY A 1 90 ? 13.959 18.755 -22.440 1.00 88.00 90 GLY A N 1
ATOM 688 C CA . GLY A 1 90 ? 15.102 18.903 -21.531 1.00 88.00 90 GLY A CA 1
ATOM 689 C C . GLY A 1 90 ? 14.780 18.848 -20.037 1.00 88.00 90 GLY A C 1
ATOM 690 O O . GLY A 1 90 ? 15.701 18.942 -19.238 1.00 88.00 90 GLY A O 1
ATOM 691 N N . GLU A 1 91 ? 13.513 18.705 -19.646 1.00 87.06 91 GLU A N 1
ATOM 692 C CA . GLU A 1 91 ? 13.104 18.683 -18.235 1.00 87.06 91 GLU A CA 1
ATOM 693 C C . GLU A 1 91 ? 12.274 17.442 -17.876 1.00 87.06 91 GLU A C 1
ATOM 695 O O . GLU A 1 91 ? 11.415 16.987 -18.648 1.00 87.06 91 GLU A O 1
ATOM 700 N N . ALA A 1 92 ? 12.490 16.951 -16.656 1.00 87.12 92 ALA A N 1
ATOM 701 C CA . ALA A 1 92 ? 11.714 15.898 -16.013 1.00 87.12 92 ALA A CA 1
ATOM 702 C C . ALA A 1 92 ? 11.474 16.239 -14.533 1.00 87.12 92 ALA A C 1
ATOM 704 O O . ALA A 1 92 ? 12.283 16.924 -13.914 1.00 87.12 92 ALA A O 1
ATOM 705 N N . THR A 1 93 ? 10.380 15.763 -13.945 1.00 86.50 93 THR A N 1
ATOM 706 C CA . THR A 1 93 ? 10.250 15.664 -12.484 1.00 86.50 93 THR A CA 1
ATOM 707 C C . THR A 1 93 ? 10.800 14.322 -12.035 1.00 86.50 93 THR A C 1
ATOM 709 O O . THR A 1 93 ? 10.671 13.348 -12.772 1.00 86.50 93 THR A O 1
ATOM 712 N N . TYR A 1 94 ? 11.410 14.237 -10.858 1.00 84.25 94 TYR A N 1
ATOM 713 C CA . TYR A 1 94 ? 11.849 12.952 -10.318 1.00 84.25 94 TYR A CA 1
ATOM 714 C C . TYR A 1 94 ? 11.328 12.717 -8.910 1.00 84.25 94 TYR A C 1
ATOM 716 O O . TYR A 1 94 ? 10.987 13.657 -8.207 1.00 84.25 94 TYR A O 1
ATOM 724 N N . TYR A 1 95 ? 11.256 11.457 -8.512 1.00 79.94 95 TYR A N 1
ATOM 725 C CA . TYR A 1 95 ? 11.037 11.043 -7.136 1.00 79.94 95 TYR A CA 1
ATOM 726 C C . TYR A 1 95 ? 11.886 9.808 -6.863 1.00 79.94 95 TYR A C 1
ATOM 728 O O . TYR A 1 95 ? 12.318 9.116 -7.784 1.00 79.94 95 TYR A O 1
ATOM 736 N N . THR A 1 96 ? 12.144 9.527 -5.596 1.00 78.88 96 THR A N 1
ATOM 737 C CA . THR A 1 96 ? 12.989 8.403 -5.206 1.00 78.88 96 THR A CA 1
ATOM 738 C C . THR A 1 96 ? 12.239 7.511 -4.242 1.00 78.88 96 THR A C 1
ATOM 740 O O . THR A 1 96 ? 11.535 8.002 -3.363 1.00 78.88 96 THR A O 1
ATOM 743 N N . ILE A 1 97 ? 12.349 6.201 -4.437 1.00 74.69 97 ILE A N 1
ATOM 744 C CA . ILE A 1 97 ? 11.748 5.215 -3.543 1.00 74.69 97 ILE A CA 1
ATOM 745 C C . ILE A 1 97 ? 12.783 4.165 -3.163 1.00 74.69 97 ILE A C 1
ATOM 747 O O . ILE A 1 97 ? 13.569 3.695 -3.989 1.00 74.69 97 ILE A O 1
ATOM 751 N N . GLN A 1 98 ? 12.763 3.776 -1.894 1.00 70.31 98 GLN A N 1
ATOM 752 C CA . GLN A 1 98 ? 13.462 2.588 -1.428 1.00 70.31 98 GLN A CA 1
ATOM 753 C C . GLN A 1 98 ? 12.509 1.407 -1.608 1.00 70.31 98 GLN A C 1
ATOM 755 O O . GLN A 1 98 ? 11.532 1.272 -0.878 1.00 70.31 98 GLN A O 1
ATOM 760 N N . MET A 1 99 ? 12.743 0.584 -2.634 1.00 62.03 99 MET A N 1
ATOM 761 C CA . MET A 1 99 ? 11.831 -0.521 -2.959 1.00 62.03 99 MET A CA 1
ATOM 762 C C . MET A 1 99 ? 12.001 -1.749 -2.048 1.00 62.03 99 MET A C 1
ATOM 764 O O . MET A 1 99 ? 11.180 -2.660 -2.127 1.00 62.03 99 MET A O 1
ATOM 768 N N . ARG A 1 100 ? 13.060 -1.819 -1.222 1.00 65.88 100 ARG A N 1
ATOM 769 C CA . ARG A 1 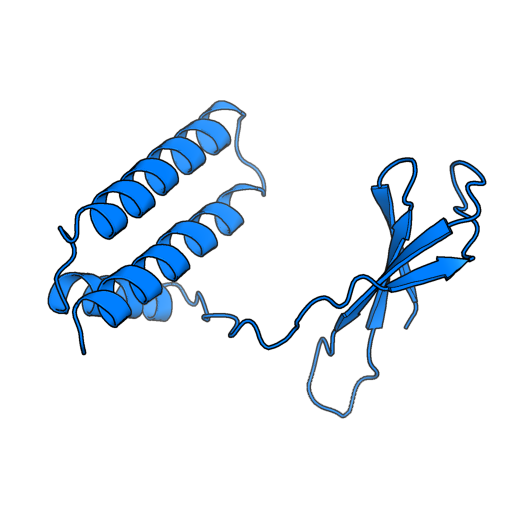100 ? 13.373 -2.917 -0.280 1.00 65.88 100 ARG A CA 1
ATOM 770 C C . ARG A 1 100 ? 14.212 -2.377 0.892 1.00 65.88 100 ARG A C 1
ATOM 772 O O . ARG A 1 100 ? 14.691 -1.251 0.807 1.00 65.88 100 ARG A O 1
ATOM 779 N N . SER A 1 101 ? 14.389 -3.171 1.957 1.00 61.72 101 SER A N 1
ATOM 780 C CA . SER A 1 101 ? 15.288 -2.879 3.091 1.00 61.72 101 SER A CA 1
ATOM 781 C C . SER A 1 101 ? 16.647 -2.335 2.630 1.00 61.72 101 SER A C 1
ATOM 783 O O . SER A 1 101 ? 17.078 -2.666 1.525 1.00 61.72 101 SER A O 1
ATOM 785 N N . ALA A 1 102 ? 17.309 -1.548 3.492 1.00 58.69 102 ALA A N 1
ATOM 786 C CA . ALA A 1 102 ? 18.509 -0.726 3.244 1.00 58.69 102 ALA A CA 1
ATOM 787 C C . ALA A 1 102 ? 19.643 -1.360 2.402 1.00 58.69 102 ALA A C 1
ATOM 789 O O . ALA A 1 102 ? 20.485 -0.647 1.862 1.00 58.69 102 ALA A O 1
ATOM 790 N N . ASP A 1 103 ? 19.647 -2.682 2.256 1.00 60.88 103 ASP A N 1
ATOM 791 C CA . ASP A 1 103 ? 20.596 -3.474 1.479 1.00 60.88 103 ASP A CA 1
ATOM 792 C C . ASP A 1 103 ? 20.414 -3.396 -0.052 1.00 60.88 103 ASP A C 1
ATOM 794 O O . ASP A 1 103 ? 21.267 -3.888 -0.794 1.00 60.88 103 ASP A O 1
ATOM 798 N N . LYS A 1 104 ? 19.330 -2.796 -0.571 1.00 56.59 104 LYS A N 1
ATOM 799 C CA . LYS A 1 104 ? 19.185 -2.496 -2.010 1.00 56.59 104 LYS A CA 1
ATOM 800 C C . LYS A 1 104 ? 19.001 -0.996 -2.207 1.00 56.59 104 LYS A C 1
ATOM 802 O O . LYS A 1 104 ? 18.120 -0.406 -1.595 1.00 56.59 104 LYS A O 1
ATOM 807 N N . GLY A 1 105 ? 19.844 -0.407 -3.056 1.00 66.06 105 GLY A N 1
ATOM 808 C CA . GLY A 1 105 ? 19.888 1.031 -3.318 1.00 66.06 105 GLY A CA 1
ATOM 809 C C . GLY A 1 105 ? 18.534 1.664 -3.654 1.00 66.06 105 GLY A C 1
ATOM 810 O O . GLY A 1 105 ? 17.557 1.004 -4.008 1.00 66.06 105 GLY A O 1
ATOM 811 N N . GLN A 1 106 ? 18.494 2.981 -3.517 1.00 73.56 106 GLN A N 1
ATOM 812 C CA . GLN A 1 106 ? 17.335 3.806 -3.814 1.00 73.56 106 GLN A CA 1
ATOM 813 C C . GLN A 1 106 ? 17.115 3.888 -5.328 1.00 73.56 106 GLN A C 1
ATOM 815 O O . GLN A 1 106 ? 18.018 4.279 -6.059 1.00 73.56 106 GLN A O 1
ATOM 820 N N . THR A 1 107 ? 15.907 3.588 -5.801 1.00 81.06 107 THR A N 1
ATOM 821 C CA . THR A 1 107 ? 15.574 3.757 -7.218 1.00 81.06 107 THR A CA 1
ATOM 822 C C . THR A 1 107 ? 14.976 5.139 -7.446 1.00 81.06 107 THR A C 1
ATOM 824 O O . THR A 1 107 ? 14.026 5.545 -6.769 1.00 81.06 107 THR A O 1
ATOM 827 N N . THR A 1 108 ? 15.521 5.857 -8.423 1.00 83.56 108 THR A N 1
ATOM 828 C CA . THR A 1 108 ? 15.042 7.170 -8.854 1.00 83.56 108 THR A CA 1
ATOM 829 C C . THR A 1 108 ? 14.152 7.019 -10.078 1.00 83.56 108 THR A C 1
ATOM 831 O O . THR A 1 108 ? 14.556 6.479 -11.104 1.00 83.56 108 THR A O 1
ATOM 834 N N . PHE A 1 109 ? 12.936 7.534 -9.996 1.00 84.88 109 PHE A N 1
ATOM 835 C CA . PHE A 1 109 ? 11.979 7.585 -11.089 1.00 84.88 109 PHE A CA 1
ATOM 836 C C . PHE A 1 109 ? 11.919 9.003 -11.629 1.00 84.88 109 PHE A C 1
ATOM 838 O O . PHE A 1 109 ? 11.828 9.951 -10.860 1.00 84.88 109 PHE A O 1
ATOM 845 N N . TYR A 1 110 ? 11.910 9.152 -12.945 1.00 86.06 110 TYR A N 1
ATOM 846 C CA . TYR A 1 110 ? 11.780 10.419 -13.651 1.00 86.06 110 TYR A CA 1
ATOM 847 C C . TYR A 1 110 ? 10.531 10.390 -14.523 1.00 86.06 110 TYR A C 1
ATOM 849 O O . TYR A 1 110 ? 10.232 9.384 -15.162 1.00 86.06 110 TYR A O 1
ATOM 857 N N . THR A 1 111 ? 9.834 11.512 -14.613 1.00 85.12 111 THR A N 1
ATOM 858 C CA . THR A 1 111 ? 8.669 11.720 -15.467 1.00 85.12 111 THR A CA 1
ATOM 859 C C . THR A 1 111 ? 8.912 12.953 -16.325 1.00 85.12 111 THR A C 1
ATOM 861 O O . THR A 1 111 ? 9.098 14.052 -15.808 1.00 85.12 111 THR A O 1
ATOM 864 N N . CYS A 1 112 ? 8.936 12.788 -17.648 1.00 86.31 112 CYS A N 1
ATOM 865 C CA . CYS A 1 112 ? 9.089 13.918 -18.566 1.00 86.31 112 CYS A CA 1
ATOM 866 C C . CYS A 1 112 ? 7.958 14.939 -18.366 1.00 86.31 112 CYS A C 1
ATOM 868 O O . CYS A 1 112 ? 6.786 14.569 -18.402 1.00 86.31 112 CYS A O 1
ATOM 870 N N . THR A 1 113 ? 8.289 16.225 -18.237 1.00 86.19 113 THR A N 1
ATOM 871 C CA . THR A 1 113 ? 7.287 17.283 -18.011 1.00 86.19 113 THR A CA 1
ATOM 872 C C . THR A 1 113 ? 6.421 17.590 -19.235 1.00 86.19 113 THR A C 1
ATOM 874 O O . THR A 1 113 ? 5.366 18.195 -19.088 1.00 86.19 113 THR A O 1
ATOM 877 N N . SER A 1 114 ? 6.835 17.166 -20.435 1.00 82.81 114 SER A N 1
ATOM 878 C CA . SER A 1 114 ? 6.121 17.454 -21.687 1.00 82.81 114 SER A CA 1
ATOM 879 C C . SER A 1 114 ? 5.077 16.391 -22.062 1.00 82.81 114 SER A C 1
ATOM 881 O O . SER A 1 114 ? 3.963 16.742 -22.432 1.00 82.81 114 SER A O 1
ATOM 883 N N . TYR A 1 115 ? 5.412 15.099 -21.955 1.00 78.19 115 TYR A N 1
ATOM 884 C CA . TYR A 1 115 ? 4.535 13.982 -22.365 1.00 78.19 115 TYR A CA 1
ATOM 885 C C . TYR A 1 115 ? 4.238 12.990 -21.222 1.00 78.19 115 TYR A C 1
ATOM 887 O O . TYR A 1 115 ? 3.394 12.111 -21.362 1.00 78.19 115 TYR A O 1
ATOM 895 N N . GLY A 1 116 ? 4.917 13.107 -20.075 1.00 79.50 116 GLY A N 1
ATOM 896 C CA . GLY A 1 116 ? 4.735 12.177 -18.959 1.00 79.50 116 GLY A CA 1
ATOM 897 C C . GLY A 1 116 ? 5.450 10.835 -19.136 1.00 79.50 116 GLY A C 1
ATOM 898 O O . GLY A 1 116 ? 5.073 9.864 -18.491 1.00 79.50 116 GLY A O 1
ATOM 899 N N . HIS A 1 117 ? 6.473 10.748 -20.001 1.00 80.69 117 HIS A N 1
ATOM 900 C CA . HIS A 1 117 ? 7.245 9.511 -20.182 1.00 80.69 117 HIS A CA 1
ATOM 901 C C . HIS A 1 117 ? 7.942 9.115 -18.869 1.00 80.69 117 HIS A C 1
ATOM 903 O O . HIS A 1 117 ? 8.788 9.893 -18.408 1.00 80.69 117 HIS A O 1
ATOM 909 N N . PRO A 1 118 ? 7.651 7.933 -18.296 1.00 82.44 118 PRO A N 1
ATOM 910 C CA . PRO A 1 118 ? 8.364 7.438 -17.132 1.00 82.44 118 PRO A CA 1
ATOM 911 C C . PRO A 1 118 ? 9.725 6.865 -17.548 1.00 82.44 118 PRO A C 1
ATOM 913 O O . PRO A 1 118 ? 9.853 6.178 -18.558 1.00 82.44 118 PRO A O 1
ATOM 916 N N . SER A 1 119 ? 10.756 7.138 -16.762 1.00 83.69 119 SER A N 1
ATOM 917 C CA . SER A 1 119 ? 12.066 6.484 -16.854 1.00 83.69 119 SER A CA 1
ATOM 918 C C . SER A 1 119 ? 12.591 6.227 -15.446 1.00 83.69 119 SER A C 1
ATOM 920 O O . SER A 1 119 ? 12.192 6.918 -14.514 1.00 83.69 119 SER A O 1
ATOM 922 N N . GLN A 1 120 ? 13.448 5.228 -15.269 1.00 84.88 120 GLN A N 1
ATOM 923 C CA . GLN A 1 120 ? 14.005 4.875 -13.963 1.00 84.88 120 GLN A CA 1
ATOM 924 C C . GLN A 1 120 ? 15.525 4.769 -14.040 1.00 84.88 120 GLN A C 1
ATOM 926 O O . GLN A 1 120 ? 16.074 4.426 -15.085 1.00 84.88 120 GLN A O 1
ATOM 931 N N . GLU A 1 121 ? 16.180 5.067 -12.929 1.00 79.81 121 GLU A N 1
ATOM 932 C CA . GLU A 1 121 ? 17.624 4.996 -12.730 1.00 79.81 121 GLU A CA 1
ATOM 933 C C . GLU A 1 121 ? 17.865 4.384 -11.347 1.00 79.81 121 GLU A C 1
ATOM 935 O O . GLU A 1 121 ? 17.187 4.757 -10.386 1.00 79.81 121 GLU A O 1
ATOM 940 N N . ASN A 1 122 ? 18.753 3.396 -11.263 1.00 74.56 122 ASN A N 1
ATOM 941 C CA . ASN A 1 122 ? 19.013 2.618 -10.051 1.00 74.56 122 ASN A CA 1
ATOM 942 C C . ASN A 1 122 ? 20.456 2.775 -9.589 1.00 74.56 122 ASN A C 1
ATOM 944 O O . ASN A 1 122 ? 21.326 2.865 -10.480 1.00 74.56 122 ASN A O 1
#

pLDDT: mean 74.6, std 12.0, range [39.38, 88.38]

Secondary structure (DSSP, 8-state):
--HHHHHHHHHHHHHHHHHGGGSS--HHHHHHHHHHHHHHHHHHHTT---HHHHHHHHHHHHHTT------------EEE----TTT--S-EEEEEE--SSTTSPPEEEEEETTT--EEEE-

InterPro domains:
  IPR001222 Zinc finger, TFIIS-type [PF01096] (82-114)
  IPR001222 Zinc finger, TFIIS-type [PS51133] (80-122)
  IPR001222 Zinc finger, TFIIS-type [SM00440] (82-121)
  IPR012164 DNA-directed RNA polymerase subunit/transcription factor S [PTHR11239] (48-118)
  IPR034004 Pol I subunit A12, C-terminal zinc ribbon [cd10507] (76-122)

Foldseek 3Di:
DPLVVQLVLQLLLLVLQLVVQPPDDDPVSNVVSVVSSVVSNVCSVVSVGDPVNSVVSVVVCVVVVNDRPPPPFPQQQDKDQCQDPPPRQRIWTKGWDDPDPPVDDIKIWTARPPPRDIDIDD

Radius of gyration: 18.47 Å; chains: 1; bounding box: 42×29×45 Å

Organism: Glycine max (NCBI:txid3847)